Protein AF-A0AAV2SI94-F1 (afdb_monomer_lite)

Organism: Meganyctiphanes norvegica (NCBI:txid48144)

InterPro domains:
  IPR041505 Dis3-like cold-shock domain 2 [PF17849] (50-92)

Sequence (101 aa):
TEPSIFQILTLSNWMKFVQRTATIVMIKEYKHNRMGAGMLKLFGDGNPNYALFSPTDYRLPRLKIPMRMCPPDFFHRSQDYAKRIFLGKITQMEGTKICTR

Secondary structure (DSSP, 8-state):
-PPPHHHHTTSTTGGGT--------------S--EEEEEEEE-TT--TTEEEEEESSTTSPPEEEEGGGS-TTTTT-GGGGTT--EEEE------S-----

pLDDT: mean 86.85, std 11.3, range [39.34, 96.12]

Structure (mmCIF, N/CA/C/O backbone):
data_AF-A0AAV2SI94-F1
#
_entry.id   AF-A0AAV2SI94-F1
#
loop_
_atom_site.group_PDB
_atom_site.id
_atom_site.type_symbol
_atom_site.label_atom_id
_atom_site.label_alt_id
_atom_site.label_comp_id
_atom_site.label_asym_id
_atom_site.label_entity_id
_atom_site.label_seq_id
_atom_site.pdbx_PDB_ins_code
_atom_site.Cartn_x
_atom_site.Cartn_y
_atom_site.Cartn_z
_atom_site.occupancy
_atom_site.B_iso_or_equiv
_atom_site.auth_seq_id
_atom_site.auth_comp_id
_atom_site.auth_asym_id
_atom_site.auth_atom_id
_atom_site.pdbx_PDB_model_num
ATOM 1 N N . THR A 1 1 ? 6.805 3.439 37.675 1.00 71.81 1 THR A N 1
ATOM 2 C CA . THR A 1 1 ? 6.050 2.221 37.318 1.00 71.81 1 THR A CA 1
ATOM 3 C C . THR A 1 1 ? 4.717 2.656 36.764 1.00 71.81 1 THR A C 1
ATOM 5 O O . THR A 1 1 ? 4.023 3.415 37.426 1.00 71.81 1 THR A O 1
ATOM 8 N N . GLU A 1 2 ? 4.405 2.282 35.525 1.00 76.88 2 GLU A N 1
ATOM 9 C CA . GLU A 1 2 ? 3.101 2.597 34.935 1.00 76.88 2 GLU A CA 1
ATOM 10 C C . GLU A 1 2 ? 2.000 1.802 35.661 1.00 76.88 2 GLU A C 1
ATOM 12 O O . GLU A 1 2 ? 2.212 0.624 35.969 1.00 76.88 2 GLU A O 1
ATOM 17 N N . PRO A 1 3 ? 0.857 2.427 35.995 1.00 79.62 3 PRO A N 1
ATOM 18 C CA . PRO A 1 3 ? -0.238 1.743 36.672 1.00 79.62 3 PRO A CA 1
ATOM 19 C C . PRO A 1 3 ? -0.856 0.671 35.768 1.00 79.62 3 PRO A C 1
ATOM 21 O O . PRO A 1 3 ? -1.065 0.880 34.572 1.00 79.62 3 PRO A O 1
ATOM 24 N N . SER A 1 4 ? -1.182 -0.481 36.353 1.00 87.06 4 SER A N 1
ATOM 25 C CA . SER A 1 4 ? -1.859 -1.566 35.637 1.00 87.06 4 SER A CA 1
ATOM 26 C C . SER A 1 4 ? -3.288 -1.158 35.264 1.00 87.06 4 SER A C 1
ATOM 28 O O . SER A 1 4 ? -3.969 -0.490 36.042 1.00 87.06 4 SER A O 1
ATOM 30 N N . ILE A 1 5 ? -3.788 -1.613 34.109 1.00 83.75 5 ILE A N 1
ATOM 31 C CA . ILE A 1 5 ? -5.168 -1.349 33.651 1.00 83.75 5 ILE A CA 1
ATOM 32 C C . ILE A 1 5 ? -6.187 -1.738 34.728 1.00 83.75 5 ILE A C 1
ATOM 34 O O . ILE A 1 5 ? -7.130 -0.996 34.985 1.00 83.75 5 ILE A O 1
ATOM 38 N N . PHE A 1 6 ? -5.960 -2.858 35.419 1.00 85.69 6 PHE A N 1
ATOM 39 C CA . PHE A 1 6 ? -6.838 -3.317 36.495 1.00 85.69 6 PHE A CA 1
ATOM 40 C C . PHE A 1 6 ? -6.916 -2.328 37.667 1.00 85.69 6 PHE A C 1
ATOM 42 O O . PHE A 1 6 ? -7.967 -2.208 38.283 1.00 85.69 6 PHE A O 1
ATOM 49 N N . GLN A 1 7 ? -5.839 -1.589 37.949 1.00 87.56 7 GLN A N 1
ATOM 50 C CA . GLN A 1 7 ? -5.803 -0.557 38.994 1.00 87.56 7 GLN A CA 1
ATOM 51 C C . GLN A 1 7 ? -6.470 0.747 38.544 1.00 87.56 7 GLN A C 1
ATOM 53 O O . GLN A 1 7 ? -6.989 1.489 39.367 1.00 87.56 7 GLN A O 1
ATOM 58 N N . ILE A 1 8 ? -6.456 1.043 37.244 1.00 86.88 8 ILE A N 1
ATOM 59 C CA . ILE A 1 8 ? -7.124 2.226 36.690 1.00 86.88 8 ILE A CA 1
ATOM 60 C C . ILE A 1 8 ? -8.641 2.021 36.684 1.00 86.88 8 ILE A C 1
ATOM 62 O O . ILE A 1 8 ? -9.378 2.944 37.018 1.00 86.88 8 ILE A O 1
ATOM 66 N N . LEU A 1 9 ? -9.107 0.816 36.338 1.00 86.06 9 LEU A N 1
ATOM 67 C CA . LEU A 1 9 ? -10.533 0.485 36.224 1.00 86.06 9 LEU A CA 1
ATOM 68 C C . LEU A 1 9 ? -11.298 0.531 37.556 1.00 86.06 9 LEU A C 1
ATOM 70 O O . LEU A 1 9 ? -12.520 0.641 37.540 1.00 86.06 9 LEU A O 1
ATOM 74 N N . THR A 1 10 ? -10.611 0.464 38.699 1.00 89.19 10 THR A N 1
ATOM 75 C CA . THR A 1 10 ? -11.239 0.564 40.028 1.00 89.19 10 THR A CA 1
ATOM 76 C C . THR A 1 10 ? -11.545 2.004 40.445 1.00 89.19 10 THR A C 1
ATOM 78 O O . THR A 1 10 ? -12.321 2.217 41.376 1.00 89.19 10 THR A O 1
ATOM 81 N N . LEU A 1 11 ? -10.958 3.003 39.779 1.00 89.50 11 LEU A N 1
ATOM 82 C CA . LEU A 1 11 ? -11.173 4.413 40.097 1.00 89.50 11 LEU A CA 1
ATOM 83 C C . LEU A 1 11 ? -12.542 4.887 39.597 1.00 89.50 11 LEU A C 1
ATOM 85 O O . LEU A 1 11 ? -12.950 4.588 38.478 1.00 89.50 11 LEU A O 1
ATOM 89 N N . SER A 1 12 ? -13.231 5.726 40.371 1.00 91.38 12 SER A N 1
ATOM 90 C CA . SER A 1 12 ? -14.530 6.296 39.970 1.00 91.38 12 SER A CA 1
ATOM 91 C C . SER A 1 12 ? -14.457 7.145 38.691 1.00 91.38 12 SER A C 1
ATOM 93 O O . SER A 1 12 ? -15.446 7.292 37.976 1.00 91.38 12 SER A O 1
ATOM 95 N N . ASN A 1 13 ? -13.276 7.675 38.366 1.00 90.56 13 ASN A N 1
ATOM 96 C CA . ASN A 1 13 ? -12.992 8.490 37.187 1.00 90.56 13 ASN A CA 1
ATOM 97 C C . ASN A 1 13 ? -12.156 7.758 36.115 1.00 90.56 13 ASN A C 1
ATOM 99 O O . ASN A 1 13 ? -11.543 8.422 35.274 1.00 90.56 13 ASN A O 1
ATOM 103 N N . TRP A 1 14 ? -12.147 6.419 36.110 1.00 88.31 14 TRP A N 1
ATOM 104 C CA . TRP A 1 14 ? -11.330 5.583 35.215 1.00 88.31 14 TRP A CA 1
ATOM 105 C C . TRP A 1 14 ? -11.453 5.929 33.721 1.00 88.31 14 TRP A C 1
ATOM 107 O O . TRP A 1 14 ? -10.472 5.842 32.984 1.00 88.31 14 TRP A O 1
ATOM 117 N N . MET A 1 15 ? -12.629 6.384 33.266 1.00 87.94 15 MET A N 1
ATOM 118 C CA . MET A 1 15 ? -12.863 6.768 31.864 1.00 87.94 15 MET A CA 1
ATOM 119 C C . MET A 1 15 ? -11.942 7.896 31.380 1.00 87.94 15 MET A C 1
ATOM 121 O O . MET A 1 15 ? -11.710 8.004 30.181 1.00 87.94 15 MET A O 1
ATOM 125 N N . LYS A 1 16 ? -11.400 8.727 32.281 1.00 89.06 16 LYS A N 1
ATOM 126 C CA . LYS A 1 16 ? -10.429 9.775 31.918 1.00 89.06 16 LYS A CA 1
ATOM 127 C C . LYS A 1 16 ? -9.059 9.212 31.532 1.00 89.06 16 LYS A C 1
ATOM 129 O O . LYS A 1 16 ? -8.279 9.914 30.899 1.00 89.06 16 LYS A O 1
ATOM 134 N N . PHE A 1 17 ? -8.770 7.974 31.918 1.00 87.50 17 PHE A N 1
ATOM 135 C CA . PHE A 1 17 ? -7.455 7.352 31.785 1.00 87.50 17 PHE A CA 1
ATOM 136 C C . PHE A 1 17 ? -7.427 6.217 30.752 1.00 87.50 17 PHE A C 1
ATOM 138 O O . PHE A 1 17 ? -6.353 5.716 30.432 1.00 87.50 17 PHE A O 1
ATOM 145 N N . VAL A 1 18 ? -8.585 5.803 30.219 1.00 87.94 18 VAL A N 1
ATOM 146 C CA . VAL A 1 18 ? -8.697 4.701 29.251 1.00 87.94 18 VAL A CA 1
ATOM 147 C C . VAL A 1 18 ? -9.222 5.208 27.912 1.00 87.94 18 VAL A C 1
ATOM 149 O O . VAL A 1 18 ? -10.305 5.783 27.819 1.00 87.94 18 VAL A O 1
ATOM 152 N N . GLN A 1 19 ? -8.478 4.925 26.844 1.00 89.19 19 GLN A N 1
ATOM 153 C CA . GLN A 1 19 ? -8.891 5.228 25.478 1.00 89.19 19 GLN A CA 1
ATOM 154 C C . GLN A 1 19 ? -9.881 4.172 24.965 1.00 89.19 19 GLN A C 1
ATOM 156 O O . GLN A 1 19 ? -9.566 2.982 24.898 1.00 89.19 19 GLN A O 1
ATOM 161 N N . ARG A 1 20 ? -11.075 4.604 24.537 1.00 87.50 20 ARG A N 1
ATOM 162 C CA . ARG A 1 20 ? -12.036 3.716 23.862 1.00 87.50 20 ARG A CA 1
ATOM 163 C C . ARG A 1 20 ? -11.472 3.286 22.507 1.00 87.50 20 ARG A C 1
ATOM 165 O O . ARG A 1 20 ? -10.994 4.123 21.741 1.00 87.50 20 ARG A O 1
ATOM 172 N N . THR A 1 21 ? -11.564 1.993 22.210 1.00 89.88 21 THR A N 1
ATOM 173 C CA . THR A 1 21 ? -11.149 1.392 20.934 1.00 89.88 21 THR A CA 1
ATOM 174 C C . THR A 1 21 ? -12.332 0.678 20.283 1.00 89.88 21 THR A C 1
ATOM 176 O O . THR A 1 21 ? -13.298 0.321 20.958 1.00 89.88 21 THR A O 1
ATOM 179 N N . ALA A 1 22 ? -12.288 0.515 18.962 1.00 90.38 22 ALA A N 1
ATOM 180 C CA . ALA A 1 22 ? -13.314 -0.179 18.190 1.00 90.38 22 ALA A CA 1
ATOM 181 C C . ALA A 1 22 ? -12.682 -0.889 16.987 1.00 90.38 22 ALA A C 1
ATOM 183 O O . ALA A 1 22 ? -11.589 -0.526 16.547 1.00 90.38 22 ALA A O 1
ATOM 184 N N . THR A 1 23 ? -13.386 -1.880 16.445 1.00 90.00 23 THR A N 1
ATOM 185 C CA . THR A 1 23 ? -13.011 -2.582 15.216 1.00 90.00 23 THR A CA 1
ATOM 186 C C . THR A 1 23 ? -13.973 -2.222 14.091 1.00 90.00 23 THR A C 1
ATOM 188 O O . THR A 1 23 ? -15.173 -2.031 14.292 1.00 90.00 23 THR A O 1
ATOM 191 N N . ILE A 1 24 ? -13.437 -2.094 12.880 1.00 87.94 24 ILE A N 1
ATOM 192 C CA . ILE A 1 24 ? -14.251 -1.869 11.686 1.00 87.94 24 ILE A CA 1
ATOM 193 C C . ILE A 1 24 ? -14.860 -3.221 11.311 1.00 87.94 24 ILE A C 1
ATOM 195 O O . ILE A 1 24 ? -14.124 -4.176 11.125 1.00 87.94 24 ILE A O 1
ATOM 199 N N . VAL A 1 25 ? -16.184 -3.321 11.208 1.00 89.25 25 VAL A N 1
ATOM 200 C CA . VAL A 1 25 ? -16.861 -4.582 10.829 1.00 89.25 25 VAL A CA 1
ATOM 201 C C . VAL A 1 25 ? -17.280 -4.572 9.362 1.00 89.25 25 VAL A C 1
ATOM 203 O O . VAL A 1 25 ? -17.319 -5.606 8.705 1.00 89.25 25 VAL A O 1
ATOM 206 N N . MET A 1 26 ? -17.586 -3.394 8.824 1.00 87.62 26 MET A N 1
ATOM 207 C CA . MET A 1 26 ? -18.048 -3.232 7.453 1.00 87.62 26 MET A CA 1
ATOM 208 C C . MET A 1 26 ? -17.759 -1.814 6.970 1.00 87.62 26 MET A C 1
ATOM 210 O O . MET A 1 26 ? -17.767 -0.864 7.754 1.00 87.62 26 MET A O 1
ATOM 214 N N . ILE A 1 27 ? -17.538 -1.668 5.664 1.00 88.44 27 ILE A N 1
ATOM 215 C CA . ILE A 1 27 ? -17.432 -0.366 5.006 1.00 88.44 27 ILE A CA 1
ATOM 216 C C . ILE A 1 27 ? -18.760 -0.084 4.304 1.00 88.44 27 ILE A C 1
ATOM 218 O O . ILE A 1 27 ? -19.088 -0.746 3.326 1.00 88.44 27 ILE A O 1
ATOM 222 N N . LYS A 1 28 ? -19.524 0.886 4.817 1.0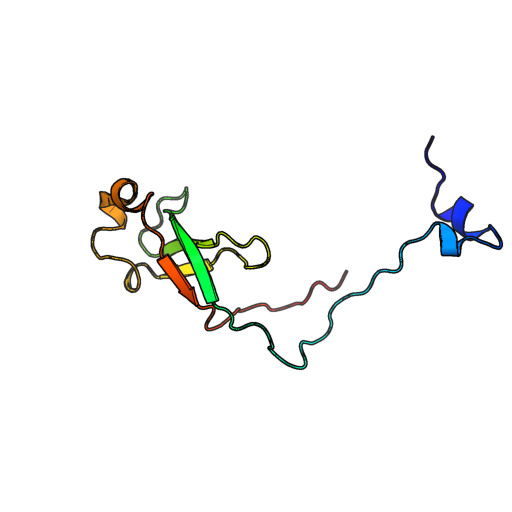0 90.44 28 LYS A N 1
ATOM 223 C CA . LYS A 1 28 ? -20.843 1.249 4.269 1.00 90.44 28 LYS A CA 1
ATOM 224 C C . LYS A 1 28 ? -20.746 2.005 2.939 1.00 90.44 28 LYS A C 1
ATOM 226 O O . LYS A 1 28 ? -21.575 1.809 2.062 1.00 90.44 28 LYS A O 1
ATOM 231 N N . GLU A 1 29 ? -19.751 2.880 2.801 1.00 92.62 29 GLU A N 1
ATOM 232 C CA . GLU A 1 29 ? -19.568 3.741 1.630 1.00 92.62 29 GLU A CA 1
ATOM 233 C C . GLU A 1 29 ? -18.079 4.048 1.420 1.00 92.62 29 GLU A C 1
ATOM 235 O O . GLU A 1 29 ? -17.332 4.252 2.383 1.00 92.62 29 GLU A O 1
ATOM 240 N N . TYR A 1 30 ? -17.642 4.121 0.161 1.00 89.50 30 TYR A N 1
ATOM 241 C CA . TYR A 1 30 ? -16.280 4.508 -0.201 1.00 89.50 30 TYR A CA 1
ATOM 242 C C . TYR A 1 30 ? -16.206 5.987 -0.592 1.00 89.50 30 TYR A C 1
ATOM 244 O O . TYR A 1 30 ? -16.404 6.335 -1.750 1.00 89.50 30 TYR A O 1
ATOM 252 N N . LYS A 1 31 ? -15.856 6.853 0.367 1.00 91.62 31 LYS A N 1
ATOM 253 C CA . LYS A 1 31 ? -15.679 8.299 0.116 1.00 91.62 31 LYS A CA 1
ATOM 254 C C . LYS A 1 31 ? -14.321 8.667 -0.484 1.00 91.62 31 LYS A C 1
ATOM 256 O O . LYS A 1 31 ? -14.193 9.671 -1.174 1.00 91.62 31 LYS A O 1
ATOM 261 N N . HIS A 1 32 ? -13.284 7.877 -0.204 1.00 90.69 32 HIS A N 1
ATOM 262 C CA . HIS A 1 32 ? -11.949 8.124 -0.744 1.00 90.69 32 HIS A CA 1
ATOM 263 C C . HIS A 1 32 ? -11.908 7.755 -2.232 1.00 90.69 32 HIS A C 1
ATOM 265 O O . HIS A 1 32 ? -12.333 6.665 -2.609 1.00 90.69 32 HIS A O 1
ATOM 271 N N . ASN A 1 33 ? -11.291 8.594 -3.067 1.00 89.38 33 ASN A N 1
ATOM 272 C CA . ASN A 1 33 ? -11.150 8.374 -4.517 1.00 89.38 33 ASN A CA 1
ATOM 273 C C . ASN A 1 33 ? -10.270 7.160 -4.898 1.00 89.38 33 ASN A C 1
ATOM 275 O O . ASN A 1 33 ? -10.119 6.847 -6.077 1.00 89.38 33 ASN A O 1
ATOM 279 N N . ARG A 1 34 ? -9.684 6.489 -3.896 1.00 90.44 34 ARG A N 1
ATOM 280 C CA . ARG A 1 34 ? -8.761 5.345 -4.015 1.00 90.44 34 ARG A CA 1
ATOM 281 C C . ARG A 1 34 ? -7.590 5.587 -4.977 1.00 90.44 34 ARG A C 1
ATOM 283 O O . ARG A 1 34 ? -7.072 4.635 -5.553 1.00 90.44 34 ARG A O 1
ATOM 290 N N . MET A 1 35 ? -7.164 6.835 -5.142 1.00 93.31 35 MET A N 1
ATOM 291 C CA . MET A 1 35 ? -6.037 7.211 -5.994 1.00 93.31 35 MET A CA 1
ATOM 292 C C . MET A 1 35 ? -4.950 7.889 -5.170 1.00 93.31 35 MET A C 1
ATOM 294 O O . MET A 1 35 ? -5.249 8.618 -4.227 1.00 93.31 35 MET A O 1
ATOM 298 N N . GLY A 1 36 ? -3.695 7.662 -5.540 1.00 94.25 36 GLY A N 1
ATOM 299 C CA . GLY A 1 36 ? -2.547 8.290 -4.899 1.00 94.25 36 GLY A CA 1
ATOM 300 C C . GLY A 1 36 ? -1.396 8.494 -5.868 1.00 94.25 36 GLY A C 1
ATOM 301 O O . GLY A 1 36 ? -1.223 7.727 -6.813 1.00 94.25 36 GLY A O 1
ATOM 302 N N . ALA A 1 37 ? -0.602 9.526 -5.608 1.00 96.12 37 ALA A N 1
ATOM 303 C CA . ALA A 1 37 ? 0.691 9.728 -6.245 1.00 96.12 37 ALA A CA 1
ATOM 304 C C . ALA A 1 37 ? 1.781 9.015 -5.435 1.00 96.12 37 ALA A C 1
ATOM 306 O O . ALA A 1 37 ? 1.703 8.960 -4.204 1.00 96.12 37 ALA A O 1
ATOM 307 N N . GLY A 1 38 ? 2.783 8.457 -6.108 1.00 95.50 38 GLY A N 1
ATOM 308 C CA . GLY A 1 38 ? 3.845 7.704 -5.451 1.00 95.50 38 GLY A CA 1
ATOM 309 C C . GLY A 1 38 ? 4.962 7.275 -6.388 1.00 95.50 38 GLY A C 1
ATOM 310 O O . GLY A 1 38 ? 5.025 7.688 -7.544 1.00 95.50 38 GLY A O 1
ATOM 311 N N . MET A 1 39 ? 5.840 6.421 -5.879 1.00 94.81 39 MET A N 1
ATOM 312 C CA . MET A 1 39 ? 6.985 5.883 -6.612 1.00 94.81 39 MET A CA 1
ATOM 313 C C . MET A 1 39 ? 6.800 4.398 -6.899 1.00 94.81 39 MET A C 1
ATOM 315 O O . MET A 1 39 ? 6.257 3.660 -6.073 1.00 94.81 39 MET A O 1
ATOM 319 N N . LEU A 1 40 ? 7.327 3.946 -8.032 1.00 93.94 40 LEU A N 1
ATOM 320 C CA . LEU A 1 40 ? 7.390 2.533 -8.379 1.00 93.94 40 LEU A CA 1
ATOM 321 C C . LEU A 1 40 ? 8.751 1.956 -7.967 1.00 93.94 40 LEU A C 1
ATOM 323 O O . LEU A 1 40 ? 9.791 2.562 -8.220 1.00 93.94 40 LEU A O 1
ATOM 327 N N . LYS A 1 41 ? 8.747 0.795 -7.313 1.00 92.38 41 LYS A N 1
ATOM 328 C CA . LYS A 1 41 ? 9.942 0.084 -6.841 1.00 92.38 41 LYS A CA 1
ATOM 329 C C . LYS A 1 41 ? 9.863 -1.391 -7.223 1.00 92.38 41 LYS A C 1
ATOM 331 O O . LYS A 1 41 ? 8.773 -1.944 -7.349 1.00 92.38 41 LYS A O 1
ATOM 336 N N . LEU A 1 42 ? 11.014 -2.034 -7.380 1.00 92.06 42 LEU A N 1
ATOM 337 C CA . LEU A 1 42 ? 11.084 -3.493 -7.454 1.00 92.06 42 LEU A CA 1
ATOM 338 C C . LEU A 1 42 ? 10.929 -4.096 -6.054 1.00 92.06 42 LEU A C 1
ATOM 340 O O . LEU A 1 42 ? 11.249 -3.454 -5.050 1.00 92.06 42 LEU A O 1
ATOM 344 N N . PHE A 1 43 ? 10.420 -5.324 -5.987 1.00 90.00 43 PHE A N 1
ATOM 345 C CA . PHE A 1 43 ? 10.474 -6.107 -4.754 1.00 90.00 43 PHE A CA 1
ATOM 346 C C . PHE A 1 43 ? 11.921 -6.523 -4.468 1.00 90.00 43 PHE A C 1
ATOM 348 O O . PHE A 1 43 ? 12.690 -6.741 -5.403 1.00 90.00 43 PHE A O 1
ATOM 355 N N . GLY A 1 44 ? 12.274 -6.666 -3.186 1.00 84.44 44 GLY A N 1
ATOM 356 C CA . GLY A 1 44 ? 13.601 -7.152 -2.783 1.00 84.44 44 GLY A CA 1
ATOM 357 C C . GLY A 1 44 ? 13.926 -8.534 -3.357 1.00 84.44 44 GLY A C 1
ATOM 358 O O . GLY A 1 44 ? 15.073 -8.805 -3.684 1.00 84.44 44 GLY A O 1
ATOM 359 N N . ASP A 1 45 ? 12.893 -9.347 -3.588 1.00 83.88 45 ASP A N 1
ATOM 360 C CA . ASP A 1 45 ? 13.008 -10.700 -4.142 1.00 83.88 45 ASP A CA 1
ATOM 361 C C . ASP A 1 45 ? 13.225 -10.724 -5.668 1.00 83.88 45 ASP A C 1
ATOM 363 O O . ASP A 1 45 ? 13.293 -11.795 -6.264 1.00 83.88 45 ASP A O 1
ATOM 367 N N . GLY A 1 46 ? 13.259 -9.563 -6.339 1.00 80.75 46 GLY A N 1
ATOM 368 C CA . GLY A 1 46 ? 13.487 -9.483 -7.787 1.00 80.75 46 GLY A CA 1
ATOM 369 C C . GLY A 1 46 ? 12.366 -10.084 -8.646 1.00 80.75 46 GLY A C 1
ATOM 370 O O . GLY A 1 46 ? 12.605 -10.482 -9.781 1.00 80.75 46 GLY A O 1
ATOM 371 N N . ASN A 1 47 ? 11.138 -10.165 -8.121 1.00 87.50 47 ASN A N 1
ATOM 372 C CA . ASN A 1 47 ? 10.011 -10.792 -8.814 1.00 87.50 47 ASN A CA 1
ATOM 373 C C . ASN A 1 47 ? 9.709 -10.101 -10.167 1.00 87.50 47 ASN A C 1
ATOM 375 O O . ASN A 1 47 ? 9.328 -8.927 -10.167 1.00 87.50 47 ASN A O 1
ATOM 379 N N . PRO A 1 48 ? 9.793 -10.808 -11.312 1.00 87.31 48 PRO A N 1
ATOM 380 C CA . PRO A 1 48 ? 9.570 -10.210 -12.631 1.00 87.31 48 PRO A CA 1
ATOM 381 C C . PRO A 1 48 ? 8.091 -9.924 -12.924 1.00 87.31 48 PRO A C 1
ATOM 383 O O . PRO A 1 48 ? 7.771 -9.139 -13.813 1.00 87.31 48 PRO A O 1
ATOM 386 N N . ASN A 1 49 ? 7.169 -10.534 -12.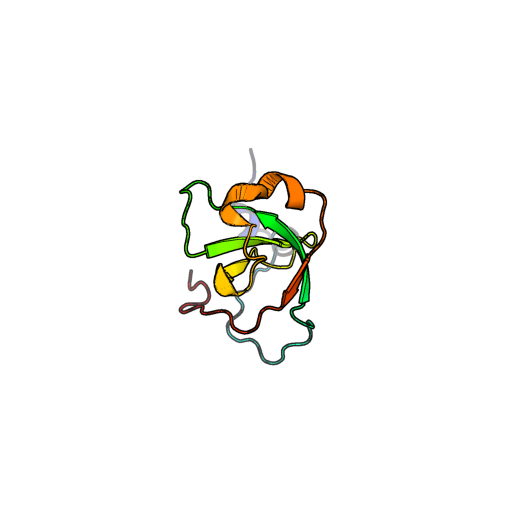176 1.00 91.56 49 ASN A N 1
ATOM 387 C CA . ASN A 1 49 ? 5.736 -10.435 -12.447 1.00 91.56 49 ASN A CA 1
ATOM 388 C C . ASN A 1 49 ? 5.083 -9.213 -11.796 1.00 91.56 49 ASN A C 1
ATOM 390 O O . ASN A 1 49 ? 4.005 -8.793 -12.224 1.00 91.56 49 ASN A O 1
ATOM 394 N N . TYR A 1 50 ? 5.703 -8.646 -10.757 1.00 92.88 50 TYR A N 1
ATOM 395 C CA . TYR A 1 50 ? 5.093 -7.594 -9.951 1.00 92.88 50 TYR A CA 1
ATOM 396 C C . TYR A 1 50 ? 6.085 -6.505 -9.552 1.00 92.88 50 TYR A C 1
ATOM 398 O O . TYR A 1 50 ? 7.237 -6.773 -9.231 1.00 92.88 50 TYR A O 1
ATOM 406 N N . ALA A 1 51 ? 5.577 -5.282 -9.474 1.00 93.75 51 ALA A N 1
ATOM 407 C CA . ALA A 1 51 ? 6.244 -4.125 -8.905 1.00 93.75 51 ALA A CA 1
ATOM 408 C C . ALA A 1 51 ? 5.495 -3.628 -7.661 1.00 93.75 51 ALA A C 1
ATOM 410 O O . ALA A 1 51 ? 4.295 -3.865 -7.480 1.00 93.75 51 ALA A O 1
ATOM 411 N N . LEU A 1 52 ? 6.212 -2.918 -6.797 1.00 93.75 52 LEU A N 1
ATOM 412 C CA . LEU A 1 52 ? 5.684 -2.291 -5.597 1.00 93.75 52 LEU A CA 1
ATOM 413 C C . LEU A 1 52 ? 5.427 -0.811 -5.874 1.00 93.75 52 LEU A C 1
ATOM 415 O O . LEU A 1 52 ? 6.360 -0.038 -6.086 1.00 93.75 52 LEU A O 1
ATOM 419 N N . PHE A 1 53 ? 4.169 -0.391 -5.813 1.00 94.75 53 PHE A N 1
ATOM 420 C CA . PHE A 1 53 ? 3.825 1.025 -5.807 1.00 94.75 53 PHE A CA 1
ATOM 421 C C . PHE A 1 53 ? 3.777 1.541 -4.368 1.00 94.75 53 PHE A C 1
ATOM 423 O O . PHE A 1 53 ? 3.014 1.049 -3.532 1.00 94.75 53 PHE A O 1
ATOM 430 N N . SER A 1 54 ? 4.610 2.538 -4.081 1.00 93.81 54 SER A N 1
ATOM 431 C CA . SER A 1 54 ? 4.721 3.192 -2.782 1.00 93.81 54 SER A CA 1
ATOM 432 C C . SER A 1 54 ? 4.082 4.581 -2.856 1.00 93.81 54 SER A C 1
ATOM 434 O O . SER A 1 54 ? 4.749 5.500 -3.339 1.00 93.81 54 SER A O 1
ATOM 436 N N . PRO A 1 55 ? 2.832 4.761 -2.389 1.00 95.12 55 PRO A N 1
ATOM 437 C CA . PRO A 1 55 ? 2.204 6.077 -2.339 1.00 95.12 55 PRO A CA 1
ATOM 438 C C . PRO A 1 55 ? 2.967 7.024 -1.403 1.00 95.12 55 PRO A C 1
ATOM 440 O O . PRO A 1 55 ? 3.617 6.584 -0.452 1.00 95.12 55 PRO A O 1
ATOM 443 N N . THR A 1 56 ? 2.875 8.325 -1.678 1.00 93.75 56 THR A N 1
ATOM 444 C CA . THR A 1 56 ? 3.401 9.388 -0.807 1.00 93.75 56 THR A CA 1
ATOM 445 C C . THR A 1 56 ? 2.504 9.598 0.416 1.00 93.75 56 THR A C 1
ATOM 447 O O . THR A 1 56 ? 2.995 9.909 1.497 1.00 93.75 56 THR A O 1
ATOM 450 N N . ASP A 1 57 ? 1.189 9.404 0.265 1.00 91.69 57 ASP A N 1
ATOM 451 C CA . ASP A 1 57 ? 0.238 9.444 1.380 1.00 91.69 57 ASP A CA 1
ATOM 452 C C . ASP A 1 57 ? 0.297 8.131 2.173 1.00 91.69 57 ASP A C 1
ATOM 454 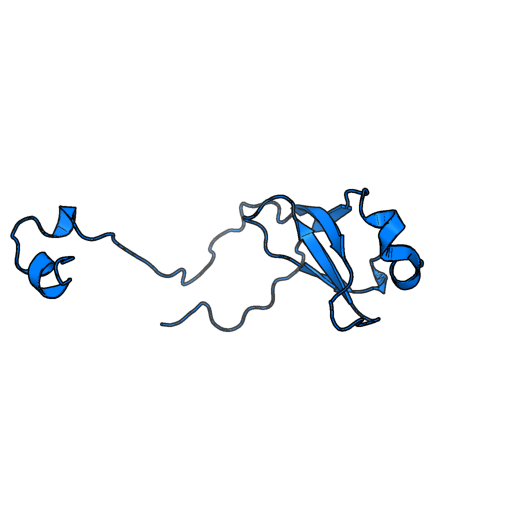O O . ASP A 1 57 ? -0.014 7.063 1.644 1.00 91.69 57 ASP A O 1
ATOM 458 N N . TYR A 1 58 ? 0.660 8.218 3.455 1.00 89.19 58 TYR A N 1
ATOM 459 C CA . TYR A 1 58 ? 0.782 7.068 4.358 1.00 89.19 58 TYR A CA 1
ATOM 460 C C . TYR A 1 58 ? -0.557 6.383 4.660 1.00 89.19 58 TYR A C 1
ATOM 462 O O . TYR A 1 58 ? -0.574 5.244 5.128 1.00 89.19 58 TYR A O 1
ATOM 470 N N . ARG A 1 59 ? -1.683 7.066 4.418 1.00 89.06 59 ARG A N 1
ATOM 471 C CA . ARG A 1 59 ? -3.030 6.511 4.612 1.00 89.06 59 ARG A CA 1
ATOM 472 C C . ARG A 1 59 ? -3.401 5.528 3.505 1.00 89.06 59 ARG A C 1
ATOM 474 O O . ARG A 1 59 ? -4.303 4.713 3.692 1.00 89.06 59 ARG A O 1
ATOM 481 N N . LEU A 1 60 ? -2.721 5.603 2.358 1.00 91.12 60 LEU A N 1
ATOM 482 C CA . LEU A 1 60 ? -2.879 4.648 1.272 1.00 91.12 60 LEU A CA 1
ATOM 483 C C . LEU A 1 60 ? -1.923 3.464 1.464 1.00 91.12 60 LEU A C 1
ATOM 485 O O . LEU A 1 60 ? -0.727 3.661 1.690 1.00 91.12 60 LEU A O 1
ATOM 489 N N . PRO A 1 61 ? -2.413 2.221 1.334 1.00 92.19 61 PRO A N 1
ATOM 490 C CA . PRO A 1 61 ? -1.544 1.060 1.395 1.00 92.19 61 PRO A CA 1
ATOM 491 C C . PRO A 1 61 ? -0.604 1.028 0.186 1.00 92.19 61 PRO A C 1
ATOM 493 O O . PRO A 1 61 ? -0.925 1.513 -0.902 1.00 92.19 61 PRO A O 1
ATOM 496 N N . ARG A 1 62 ? 0.553 0.387 0.359 1.00 92.69 62 ARG A N 1
ATOM 497 C CA . ARG A 1 62 ? 1.421 0.047 -0.774 1.00 92.69 62 ARG A CA 1
ATOM 498 C C . ARG A 1 62 ? 0.705 -0.972 -1.657 1.00 92.69 62 ARG A C 1
ATOM 500 O O . ARG A 1 62 ? 0.077 -1.898 -1.145 1.00 92.69 62 ARG A O 1
ATOM 507 N N . LEU A 1 63 ? 0.802 -0.805 -2.971 1.00 92.56 63 LEU A N 1
ATOM 508 C CA . LEU A 1 63 ? 0.059 -1.624 -3.929 1.00 92.56 63 LEU A CA 1
ATOM 509 C C . LEU A 1 63 ? 0.992 -2.585 -4.655 1.00 92.56 63 LEU A C 1
ATOM 511 O O . LEU A 1 63 ? 2.100 -2.218 -5.048 1.00 92.56 63 LEU A O 1
ATOM 515 N N . LYS A 1 64 ? 0.508 -3.808 -4.871 1.00 92.38 64 LYS A N 1
ATOM 516 C CA . LYS A 1 64 ? 1.149 -4.795 -5.736 1.00 92.38 64 LYS A CA 1
ATOM 517 C C . LYS A 1 64 ? 0.638 -4.587 -7.159 1.00 92.38 64 LYS A C 1
ATOM 519 O O . LYS A 1 64 ? -0.531 -4.841 -7.439 1.00 92.38 64 LYS A O 1
ATOM 524 N N . ILE A 1 65 ? 1.504 -4.106 -8.042 1.00 92.81 65 ILE A N 1
ATOM 525 C CA . ILE A 1 65 ? 1.155 -3.775 -9.425 1.00 92.81 65 ILE A CA 1
ATOM 526 C C . ILE A 1 65 ? 1.701 -4.865 -10.353 1.00 92.81 65 ILE A C 1
ATOM 528 O O . ILE A 1 65 ? 2.885 -5.180 -10.268 1.00 92.81 65 ILE A O 1
ATOM 532 N N . PRO A 1 66 ? 0.882 -5.465 -11.232 1.00 93.06 66 PRO A N 1
ATOM 533 C CA . PRO A 1 66 ? 1.375 -6.375 -12.264 1.00 93.06 66 PRO A CA 1
ATOM 534 C C . PRO A 1 66 ? 2.359 -5.672 -13.205 1.00 93.06 66 PRO A C 1
ATOM 536 O O . PRO A 1 66 ? 2.061 -4.577 -13.679 1.00 93.06 66 PRO A O 1
ATOM 539 N N . MET A 1 67 ? 3.475 -6.318 -13.549 1.00 91.62 67 MET A N 1
ATOM 540 C CA . MET A 1 67 ? 4.529 -5.716 -14.382 1.00 91.62 67 MET A CA 1
ATOM 541 C C . MET A 1 67 ? 4.025 -5.289 -15.771 1.00 91.62 67 MET A C 1
ATOM 543 O O . MET A 1 67 ? 4.494 -4.302 -16.319 1.00 91.62 67 MET A O 1
ATOM 547 N N . ARG A 1 68 ? 2.988 -5.955 -16.300 1.00 91.94 68 ARG A N 1
ATOM 548 C CA . ARG A 1 68 ? 2.295 -5.564 -17.546 1.00 91.94 68 ARG A CA 1
ATOM 549 C C . ARG A 1 68 ? 1.690 -4.150 -17.529 1.00 91.94 68 ARG A C 1
ATOM 551 O O . ARG A 1 68 ? 1.417 -3.601 -18.585 1.00 91.94 68 ARG A O 1
ATOM 558 N N . MET A 1 69 ? 1.419 -3.598 -16.343 1.00 91.31 69 MET A N 1
ATOM 559 C CA . MET A 1 69 ? 0.907 -2.231 -16.158 1.00 91.31 69 MET A CA 1
ATOM 560 C C . MET A 1 69 ? 2.038 -1.216 -15.948 1.00 91.31 69 MET A C 1
ATOM 562 O O . MET A 1 69 ? 1.788 -0.014 -15.875 1.00 91.31 69 MET A O 1
ATOM 566 N N . CYS A 1 70 ? 3.268 -1.694 -15.778 1.00 91.88 70 CYS A N 1
ATOM 567 C CA . CYS A 1 70 ? 4.450 -0.869 -15.606 1.00 91.88 70 CYS A CA 1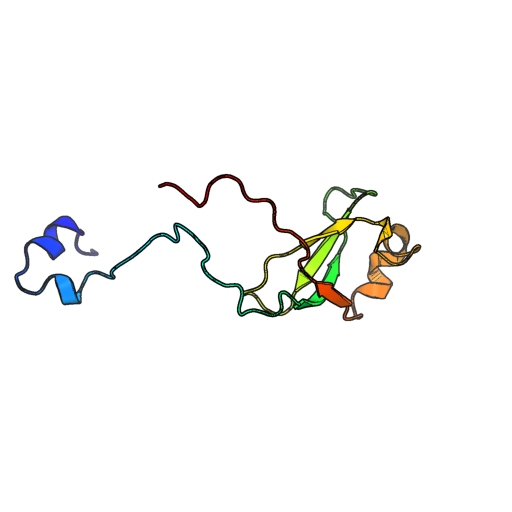
ATOM 568 C C . CYS A 1 70 ? 5.065 -0.542 -16.977 1.00 91.88 70 CYS A C 1
ATOM 570 O O . CYS A 1 70 ? 4.761 -1.203 -17.971 1.00 91.88 70 CYS A O 1
ATOM 572 N N . PRO A 1 71 ? 5.945 0.470 -17.055 1.00 91.88 71 PRO A N 1
ATOM 573 C CA . PRO A 1 71 ? 6.732 0.709 -18.260 1.00 91.88 71 PRO A CA 1
ATOM 574 C C . PRO A 1 71 ? 7.520 -0.552 -18.670 1.00 91.88 71 PRO A C 1
ATOM 576 O O . PRO A 1 71 ? 8.048 -1.226 -17.782 1.00 91.88 71 PRO A O 1
ATOM 579 N N . PRO A 1 72 ? 7.652 -0.861 -19.974 1.00 88.31 72 PRO A N 1
ATOM 580 C CA . PRO A 1 72 ? 8.268 -2.107 -20.449 1.00 88.31 72 PRO A CA 1
ATOM 581 C C . PRO A 1 72 ? 9.717 -2.284 -19.968 1.00 88.31 72 PRO A C 1
ATOM 583 O O . PRO A 1 72 ? 10.128 -3.387 -19.620 1.00 88.31 72 PRO A O 1
ATOM 586 N N . ASP A 1 73 ? 10.461 -1.185 -19.841 1.00 91.06 73 ASP A N 1
ATOM 587 C CA . ASP A 1 73 ? 11.861 -1.205 -19.404 1.00 91.06 73 ASP A CA 1
ATOM 588 C C . ASP A 1 73 ? 12.032 -1.108 -17.881 1.00 91.06 73 ASP A C 1
ATOM 590 O O . ASP A 1 73 ? 13.160 -1.091 -17.384 1.00 91.06 73 ASP A O 1
ATOM 594 N N . PHE A 1 74 ? 10.938 -1.031 -17.111 1.00 90.94 74 PHE A N 1
ATOM 595 C CA . PHE A 1 74 ? 10.998 -0.761 -15.671 1.00 90.94 74 PHE A CA 1
ATOM 596 C C . PHE A 1 74 ? 11.806 -1.811 -14.900 1.00 90.94 74 PHE A C 1
ATOM 598 O O . PHE A 1 74 ? 12.543 -1.456 -13.981 1.00 90.94 74 PHE A O 1
ATOM 605 N N . PHE A 1 75 ? 11.703 -3.087 -15.281 1.00 89.75 75 PHE A N 1
ATOM 606 C CA . PHE A 1 75 ? 12.420 -4.168 -14.604 1.00 89.75 75 PHE A CA 1
ATOM 607 C C . PHE A 1 75 ? 13.942 -4.005 -14.707 1.00 89.75 75 PHE A C 1
ATOM 609 O O . PHE A 1 75 ? 14.642 -4.065 -13.700 1.00 89.75 75 PHE A O 1
ATOM 616 N N . HIS A 1 76 ? 14.447 -3.715 -15.906 1.00 90.38 76 HIS A N 1
ATOM 617 C CA . HIS A 1 76 ? 15.881 -3.562 -16.160 1.00 90.38 76 HIS A CA 1
ATOM 618 C C . HIS A 1 76 ? 16.414 -2.188 -15.731 1.00 90.38 76 HIS A C 1
ATOM 620 O O . HIS A 1 76 ? 17.561 -2.072 -15.308 1.00 90.38 76 HIS A O 1
ATOM 626 N N . ARG A 1 77 ? 15.586 -1.139 -15.821 1.00 91.38 77 ARG A N 1
ATOM 627 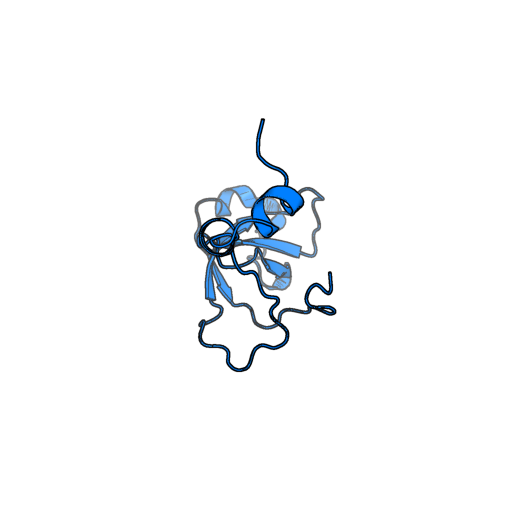C CA . ARG A 1 77 ? 15.986 0.265 -15.619 1.00 91.38 77 ARG A CA 1
ATOM 628 C C . ARG A 1 77 ? 15.275 0.934 -14.444 1.00 91.38 77 ARG A C 1
ATOM 630 O O . ARG A 1 77 ? 14.988 2.126 -14.486 1.00 91.38 77 ARG A O 1
ATOM 637 N N . SER A 1 78 ? 14.989 0.193 -13.376 1.00 89.19 78 SER A N 1
ATOM 638 C CA . SER A 1 78 ? 14.207 0.695 -12.231 1.00 89.19 78 SER A CA 1
ATOM 639 C C . SER A 1 78 ? 14.751 1.996 -11.614 1.00 89.19 78 SER A C 1
ATOM 641 O O . SER A 1 78 ? 13.969 2.847 -11.186 1.00 89.19 78 SER A O 1
ATOM 643 N N . GLN A 1 79 ? 16.074 2.196 -11.627 1.00 90.25 79 GLN A N 1
ATOM 644 C CA . GLN A 1 79 ? 16.736 3.396 -11.098 1.00 90.25 79 GLN A CA 1
ATOM 645 C C . GLN A 1 79 ? 16.351 4.680 -11.850 1.00 90.25 79 GLN A C 1
ATOM 647 O O . GLN A 1 79 ? 16.178 5.725 -11.222 1.00 90.25 79 GLN A O 1
ATOM 652 N N . ASP A 1 80 ? 16.112 4.606 -13.162 1.00 92.12 80 ASP A N 1
ATOM 653 C CA . ASP A 1 80 ? 15.732 5.769 -13.980 1.00 92.12 80 ASP A CA 1
ATOM 654 C C . ASP A 1 80 ? 14.334 6.297 -13.635 1.00 92.12 80 ASP A C 1
ATOM 656 O O . ASP A 1 80 ? 13.998 7.462 -13.876 1.00 92.12 80 ASP A O 1
ATOM 660 N N . TYR A 1 81 ? 13.508 5.437 -13.040 1.00 90.56 81 TYR A N 1
ATOM 661 C CA . TYR A 1 81 ? 12.159 5.762 -12.594 1.00 90.56 81 TYR A CA 1
ATOM 662 C C . TYR A 1 81 ? 12.113 6.186 -11.120 1.00 90.56 81 TYR A C 1
ATOM 664 O O . TYR A 1 81 ? 11.056 6.606 -10.654 1.00 90.56 81 TYR A O 1
ATOM 672 N N . ALA A 1 82 ? 13.240 6.166 -10.393 1.00 87.31 82 ALA A N 1
ATOM 673 C CA . ALA A 1 82 ? 13.283 6.505 -8.968 1.00 87.31 82 ALA A CA 1
ATOM 674 C C . ALA A 1 82 ? 12.868 7.958 -8.670 1.00 87.31 82 ALA A C 1
ATOM 676 O O . ALA A 1 82 ? 12.338 8.237 -7.599 1.00 87.31 82 ALA A O 1
ATOM 677 N N . LYS A 1 83 ? 13.081 8.880 -9.617 1.00 89.31 83 LYS A N 1
ATOM 678 C CA . LYS A 1 83 ? 12.688 10.298 -9.505 1.00 89.31 83 LYS A CA 1
ATOM 679 C C . LYS A 1 83 ? 11.353 10.620 -10.188 1.00 89.31 83 LYS A C 1
ATOM 681 O O . LYS A 1 83 ? 10.960 11.782 -10.232 1.00 89.31 83 LYS A O 1
ATOM 686 N N . ARG A 1 84 ? 10.663 9.622 -10.752 1.00 92.75 84 ARG A N 1
ATOM 687 C CA . ARG A 1 84 ? 9.388 9.819 -11.457 1.00 92.75 84 ARG A CA 1
ATOM 688 C C . ARG A 1 84 ? 8.216 9.534 -10.524 1.00 92.75 84 ARG A C 1
ATOM 690 O O . ARG A 1 8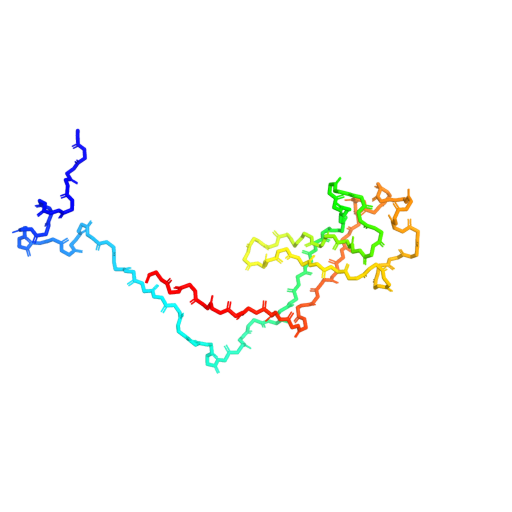4 ? 8.219 8.551 -9.786 1.00 92.75 84 ARG A O 1
ATOM 697 N N . ILE A 1 85 ? 7.203 10.394 -10.589 1.00 94.31 85 ILE A N 1
ATOM 698 C CA . ILE A 1 85 ? 5.959 10.237 -9.835 1.00 94.31 85 ILE A CA 1
ATOM 699 C C . ILE A 1 85 ? 4.951 9.505 -10.715 1.00 94.31 85 ILE A C 1
ATOM 701 O O . ILE A 1 85 ? 4.705 9.892 -11.856 1.00 94.31 85 ILE A O 1
ATOM 705 N N . PHE A 1 86 ? 4.354 8.459 -10.163 1.00 94.88 86 PHE A N 1
ATOM 706 C CA . PHE A 1 86 ? 3.305 7.674 -10.793 1.00 94.88 86 PHE A CA 1
ATOM 707 C C . PHE A 1 86 ? 1.980 7.880 -10.068 1.00 94.88 86 PHE A C 1
ATOM 709 O O . PHE A 1 86 ? 1.948 8.078 -8.852 1.00 94.88 86 PHE A O 1
ATOM 716 N N . LEU A 1 87 ? 0.884 7.780 -10.817 1.00 94.81 87 LEU A N 1
ATOM 717 C CA . LEU A 1 87 ? -0.465 7.727 -10.269 1.00 94.81 87 LEU A CA 1
ATOM 718 C C . LEU A 1 87 ? -0.910 6.268 -10.170 1.00 94.81 87 LEU A C 1
ATOM 720 O O . LEU A 1 87 ? -0.928 5.546 -11.165 1.00 94.81 87 LEU A O 1
ATOM 724 N N . GLY A 1 88 ? -1.268 5.840 -8.964 1.00 92.31 88 GLY A N 1
ATOM 725 C CA . GLY A 1 88 ? -1.820 4.520 -8.684 1.00 92.31 88 GLY A CA 1
ATOM 726 C C . GLY A 1 88 ? -3.280 4.627 -8.261 1.00 92.31 88 GLY A C 1
ATOM 727 O O . GLY A 1 88 ? -3.633 5.496 -7.463 1.00 92.31 88 GLY A O 1
ATOM 728 N N . LYS A 1 89 ? -4.128 3.730 -8.769 1.00 92.50 89 LYS A N 1
ATOM 729 C CA . LYS A 1 89 ? -5.530 3.592 -8.355 1.00 92.50 89 LYS A CA 1
ATOM 730 C C . LYS A 1 89 ? -5.770 2.198 -7.792 1.00 92.50 89 LYS A C 1
ATOM 732 O O . LYS A 1 89 ? -5.440 1.204 -8.434 1.00 92.50 89 LYS A O 1
ATOM 737 N N . ILE A 1 90 ? -6.384 2.125 -6.617 1.00 91.56 90 ILE A N 1
ATOM 738 C CA . ILE A 1 90 ? -6.835 0.866 -6.023 1.00 91.56 90 ILE A CA 1
ATOM 739 C C . ILE A 1 90 ? -8.138 0.472 -6.715 1.00 91.56 90 ILE A C 1
ATOM 741 O O . ILE A 1 90 ? -9.181 1.080 -6.472 1.00 91.56 90 ILE A O 1
ATOM 745 N N . THR A 1 91 ? -8.074 -0.535 -7.582 1.00 88.00 91 THR A N 1
ATOM 746 C CA . THR A 1 91 ? -9.248 -1.102 -8.260 1.00 88.00 91 THR A CA 1
ATOM 747 C C . THR A 1 91 ? -9.992 -2.064 -7.347 1.00 88.00 91 THR A C 1
ATOM 749 O O . THR A 1 91 ? -11.191 -1.919 -7.130 1.00 88.00 91 THR A O 1
ATOM 752 N N . GLN A 1 92 ? -9.261 -2.997 -6.749 1.00 83.56 92 GLN A N 1
ATOM 753 C CA . GLN A 1 92 ? -9.788 -3.999 -5.840 1.00 83.56 92 GLN A CA 1
ATOM 754 C C . GLN A 1 92 ? -8.765 -4.254 -4.740 1.00 83.56 92 GLN A C 1
ATOM 756 O O . GLN A 1 92 ? -7.558 -4.247 -4.977 1.00 83.56 92 GLN A O 1
ATOM 761 N N . MET A 1 93 ? -9.260 -4.436 -3.522 1.00 76.75 93 MET A N 1
ATOM 762 C CA . MET A 1 93 ? -8.447 -4.843 -2.386 1.00 76.75 93 MET A CA 1
ATOM 763 C C . MET A 1 93 ? -9.037 -6.150 -1.885 1.00 76.75 93 MET A C 1
ATOM 765 O O . MET A 1 93 ? -10.142 -6.161 -1.347 1.00 76.75 93 MET A O 1
ATOM 769 N N . GLU A 1 94 ? -8.338 -7.249 -2.134 1.00 72.75 94 GLU A N 1
ATOM 770 C CA . GLU A 1 94 ? -8.739 -8.549 -1.611 1.00 72.75 94 GLU A CA 1
ATOM 771 C C . GLU A 1 94 ? -8.300 -8.633 -0.150 1.00 72.75 94 GLU A C 1
ATOM 773 O O . GLU A 1 94 ? -7.125 -8.473 0.177 1.00 72.75 94 GLU A O 1
ATOM 778 N N . GLY A 1 95 ? -9.274 -8.808 0.739 1.00 62.94 95 GLY A N 1
ATOM 779 C CA . GLY A 1 95 ? -9.060 -8.870 2.177 1.00 62.94 95 GLY A CA 1
ATOM 780 C C . GLY A 1 95 ? -10.137 -9.721 2.825 1.00 62.94 95 GLY A C 1
ATOM 781 O O . GLY A 1 95 ? -11.196 -9.221 3.197 1.00 62.94 95 GLY A O 1
ATOM 782 N N . THR A 1 96 ? -9.857 -11.015 2.956 1.00 51.41 96 THR A N 1
ATOM 783 C CA . THR A 1 96 ? -10.630 -11.933 3.793 1.00 51.41 96 THR A CA 1
ATOM 784 C C . THR A 1 96 ? -10.136 -11.786 5.233 1.00 51.41 96 THR A C 1
ATOM 786 O O . THR A 1 96 ? -8.946 -11.940 5.493 1.00 51.41 96 THR A O 1
ATOM 789 N N . LYS A 1 97 ? -11.078 -11.523 6.150 1.00 51.72 97 LYS A N 1
ATOM 790 C CA . LYS A 1 97 ? -10.924 -11.277 7.599 1.00 51.72 97 LYS A CA 1
ATOM 791 C C . LYS A 1 97 ? -10.408 -9.883 7.952 1.00 51.72 97 LYS A C 1
ATOM 793 O O . LYS A 1 97 ? -9.224 -9.646 8.162 1.00 51.72 97 LYS A O 1
ATOM 798 N N . ILE A 1 98 ? -11.360 -8.966 8.103 1.00 52.53 98 ILE A N 1
ATOM 799 C CA . ILE A 1 98 ? -11.155 -7.779 8.927 1.00 52.53 98 ILE A CA 1
ATOM 800 C C . ILE A 1 98 ? -10.783 -8.291 10.316 1.00 52.53 98 ILE A C 1
ATOM 802 O O . ILE A 1 98 ? -11.491 -9.150 10.832 1.00 52.53 98 ILE A O 1
ATOM 806 N N . CYS A 1 99 ? -9.642 -7.850 10.846 1.00 45.38 99 CYS A N 1
ATOM 807 C CA . CYS A 1 99 ? -8.988 -8.395 12.033 1.00 45.38 99 CYS A CA 1
ATOM 808 C C . CYS A 1 99 ? -9.975 -8.681 13.183 1.00 45.38 99 CYS A C 1
ATOM 810 O O . CYS A 1 99 ? -10.254 -7.805 14.001 1.00 45.38 99 CYS A O 1
ATOM 812 N N . THR A 1 100 ? -10.487 -9.909 13.264 1.00 41.19 100 THR A N 1
ATOM 813 C CA . THR A 1 100 ? -11.052 -10.469 14.491 1.00 41.19 100 THR A CA 1
ATOM 814 C C . THR A 1 100 ? -9.871 -10.693 15.422 1.00 41.19 100 THR A C 1
ATOM 816 O O . THR A 1 100 ? -9.048 -11.570 15.159 1.00 41.19 100 THR A O 1
ATOM 819 N N . ARG A 1 101 ? -9.741 -9.816 16.421 1.00 39.34 101 ARG A N 1
ATOM 820 C CA . ARG A 1 101 ? -8.937 -10.082 17.616 1.00 39.34 101 ARG A CA 1
ATOM 821 C C . ARG A 1 101 ? -9.598 -11.170 18.447 1.00 39.34 101 ARG A C 1
ATOM 823 O O . ARG A 1 101 ? -10.848 -11.194 18.453 1.00 39.34 101 ARG A O 1
#

Foldseek 3Di:
DDDDLVVLVPDPPSVVVDDDDDFDPDDPDDPDQQKAKFAWADDPVLDQQWIWTDGPDPVHDIDTHGCVVPDPCCSVPVVVRRPPIDMDGCPDDDDDDRDDD

Radius of gyration: 21.1 Å; chains: 1; bounding box: 38×22×60 Å